Protein AF-A0A7J0AJB4-F1 (afdb_monomer_lite)

Secondary structure (DSSP, 8-state):
----------------S-EEEEEEEEETTS-EEEEEEEESSHHHHHHHHHHHHSSEEEEEEEE--

Radius of gyration: 15.26 Å; chains: 1; bounding box: 48×28×32 Å

pLDDT: mean 77.6, std 16.93, range [40.75, 92.56]

Sequence (65 aa):
MTHIMNFAASTTSRSNRMKEYQVEVITFDGDSQTVYVEARNEEEASDRAADMVGNADYTMVYEVA

Structure (mmCIF, N/CA/C/O backbone):
data_AF-A0A7J0AJB4-F1
#
_entry.id   AF-A0A7J0AJB4-F1
#
loop_
_atom_site.group_PDB
_atom_site.id
_atom_site.type_symbol
_atom_site.label_atom_id
_atom_site.label_alt_id
_atom_site.label_comp_id
_atom_site.label_asym_id
_atom_site.label_entity_id
_atom_site.label_seq_id
_atom_site.pdbx_PDB_ins_code
_atom_site.Cartn_x
_atom_site.Cartn_y
_atom_site.Cartn_z
_atom_site.occupancy
_atom_site.B_iso_or_equiv
_atom_site.auth_seq_id
_atom_site.auth_comp_id
_atom_site.auth_asym_id
_atom_site.auth_atom_id
_atom_site.pdbx_PDB_model_num
ATOM 1 N N . MET A 1 1 ? 37.383 20.488 -2.136 1.00 40.75 1 MET A N 1
ATOM 2 C CA . MET A 1 1 ? 36.839 19.139 -2.392 1.00 40.75 1 MET A CA 1
ATOM 3 C C . MET A 1 1 ? 35.388 19.137 -1.965 1.00 40.75 1 MET A C 1
ATOM 5 O O . MET A 1 1 ? 35.117 19.170 -0.775 1.00 40.75 1 MET A O 1
ATOM 9 N N . THR A 1 2 ? 34.469 19.182 -2.920 1.00 47.59 2 THR A N 1
ATOM 10 C CA . THR A 1 2 ? 33.028 19.065 -2.682 1.00 47.59 2 THR A CA 1
ATOM 11 C C . THR A 1 2 ? 32.574 17.764 -3.331 1.00 47.59 2 THR A C 1
ATOM 13 O O . THR A 1 2 ? 32.627 17.626 -4.550 1.00 47.59 2 THR A O 1
ATOM 16 N N . HIS A 1 3 ? 32.200 16.777 -2.515 1.00 47.19 3 HIS A N 1
ATOM 17 C CA . HIS A 1 3 ? 31.567 15.557 -3.007 1.00 47.19 3 HIS A CA 1
ATOM 18 C C . HIS A 1 3 ? 30.126 15.894 -3.391 1.00 47.19 3 HIS A C 1
ATOM 20 O O . HIS A 1 3 ? 29.280 16.126 -2.531 1.00 47.19 3 HIS A O 1
ATOM 26 N N . ILE A 1 4 ? 29.867 15.955 -4.695 1.00 57.81 4 ILE A N 1
ATOM 27 C CA . ILE A 1 4 ? 28.516 16.010 -5.245 1.00 57.81 4 ILE A CA 1
ATOM 28 C C . ILE A 1 4 ? 27.965 14.586 -5.149 1.00 57.81 4 ILE A C 1
ATOM 30 O O . ILE A 1 4 ? 28.414 13.690 -5.864 1.00 57.81 4 ILE A O 1
ATOM 34 N N . MET A 1 5 ? 27.031 14.363 -4.223 1.00 57.56 5 MET A N 1
ATOM 35 C CA . MET A 1 5 ? 26.228 13.143 -4.191 1.00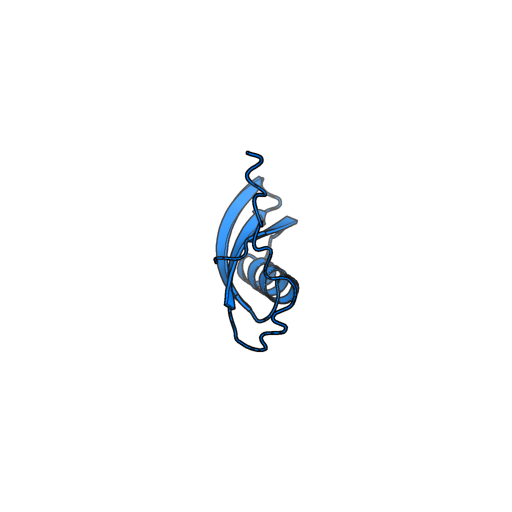 57.56 5 MET A CA 1
ATOM 36 C C . MET A 1 5 ? 25.298 13.166 -5.402 1.00 57.56 5 MET A C 1
ATOM 38 O O . MET A 1 5 ? 24.275 13.845 -5.404 1.00 57.56 5 MET A O 1
ATOM 42 N N . ASN A 1 6 ? 25.673 12.438 -6.450 1.00 46.25 6 ASN A N 1
ATOM 43 C CA . ASN A 1 6 ? 24.767 12.115 -7.539 1.00 46.25 6 ASN A CA 1
ATOM 44 C C . ASN A 1 6 ? 23.783 11.064 -7.009 1.00 46.25 6 ASN A C 1
ATOM 46 O O . ASN A 1 6 ? 24.038 9.865 -7.123 1.00 46.25 6 ASN A O 1
ATOM 50 N N . PHE A 1 7 ? 22.705 11.510 -6.355 1.00 51.25 7 PHE A N 1
ATOM 51 C CA . PHE A 1 7 ? 21.593 10.632 -6.013 1.00 51.25 7 PHE A CA 1
ATOM 52 C C . PHE A 1 7 ? 21.006 10.139 -7.332 1.00 51.25 7 PHE A C 1
ATOM 54 O O . PHE A 1 7 ? 20.358 10.884 -8.068 1.00 51.25 7 PHE A O 1
ATOM 61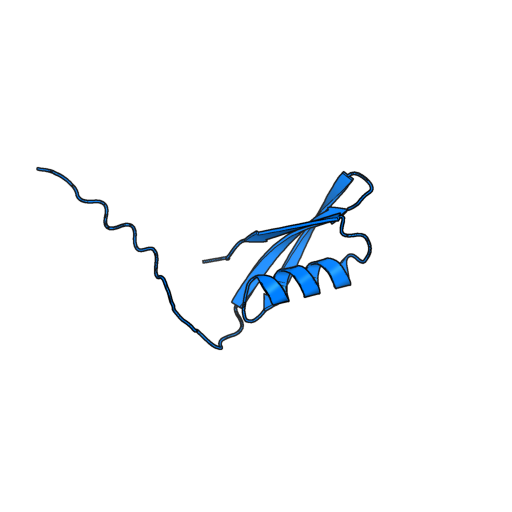 N N . ALA A 1 8 ? 21.326 8.893 -7.663 1.00 52.72 8 ALA A N 1
ATOM 62 C CA . ALA A 1 8 ? 20.731 8.161 -8.756 1.00 52.72 8 ALA A CA 1
ATOM 63 C C . ALA A 1 8 ? 19.253 7.913 -8.426 1.00 52.72 8 ALA A C 1
ATOM 65 O O . ALA A 1 8 ? 18.869 6.814 -8.054 1.00 52.72 8 ALA A O 1
ATOM 66 N N . ALA A 1 9 ? 18.412 8.937 -8.552 1.00 50.16 9 ALA A N 1
ATOM 67 C CA . ALA A 1 9 ? 16.994 8.723 -8.765 1.00 50.16 9 ALA A CA 1
ATOM 68 C C . ALA A 1 9 ? 16.844 8.421 -10.253 1.00 50.16 9 ALA A C 1
ATOM 70 O O . ALA A 1 9 ? 16.719 9.321 -11.086 1.00 50.16 9 ALA A O 1
ATOM 71 N N . SER A 1 10 ? 16.959 7.141 -10.585 1.00 44.09 10 SER A N 1
ATOM 72 C CA . SER A 1 10 ? 16.562 6.540 -11.852 1.00 44.09 10 SER A CA 1
ATOM 73 C C . SER A 1 10 ? 15.097 6.870 -12.143 1.00 44.09 10 SER A C 1
ATOM 75 O O . SER A 1 10 ? 14.198 6.065 -11.930 1.00 44.09 10 SER A O 1
ATOM 77 N N . THR A 1 11 ? 14.841 8.090 -12.607 1.00 50.44 11 THR A N 1
ATOM 78 C CA . THR A 1 11 ? 13.517 8.526 -13.025 1.00 50.44 11 THR A CA 1
ATOM 79 C C . THR A 1 11 ? 13.282 8.050 -14.451 1.00 50.44 11 THR A C 1
ATOM 81 O O . THR A 1 11 ? 14.072 8.289 -15.362 1.00 50.44 11 THR A O 1
ATOM 84 N N . THR A 1 12 ? 12.150 7.379 -14.638 1.00 47.88 12 THR A N 1
ATOM 85 C CA . THR A 1 12 ? 11.618 6.949 -15.935 1.00 47.88 12 THR A CA 1
ATOM 86 C C . THR A 1 12 ? 12.339 5.763 -16.567 1.00 47.88 12 THR A C 1
ATOM 88 O O . THR A 1 12 ? 12.744 5.797 -17.727 1.00 47.88 12 THR A O 1
ATOM 91 N N . SER A 1 13 ? 12.371 4.627 -15.873 1.00 46.59 13 SER A N 1
ATOM 92 C CA . SER A 1 13 ? 12.127 3.402 -16.626 1.00 46.59 13 SER A CA 1
ATOM 93 C C . SER A 1 13 ? 10.621 3.202 -16.656 1.00 46.59 13 SER A C 1
ATOM 95 O O . SER A 1 13 ? 10.034 2.669 -15.719 1.00 46.59 13 SER A O 1
ATOM 97 N N . ARG A 1 14 ? 9.995 3.619 -17.761 1.00 47.25 14 ARG A N 1
ATOM 98 C CA . ARG A 1 14 ? 8.709 3.088 -18.234 1.00 47.25 14 ARG A CA 1
ATOM 99 C C . ARG A 1 14 ? 8.919 1.609 -18.587 1.00 47.25 14 ARG A C 1
ATOM 101 O O . ARG A 1 14 ? 8.804 1.191 -19.735 1.00 47.25 14 ARG A O 1
ATOM 108 N N . SER A 1 15 ? 9.377 0.840 -17.608 1.00 51.78 15 SER A N 1
ATOM 109 C CA . SER A 1 15 ? 9.634 -0.575 -17.711 1.00 51.78 15 SER A CA 1
ATOM 110 C C . SER A 1 15 ? 8.268 -1.212 -17.632 1.00 51.78 15 SER A C 1
ATOM 112 O O . SER A 1 15 ? 7.695 -1.341 -16.563 1.00 51.78 15 SER A O 1
ATOM 114 N N . ASN A 1 16 ? 7.745 -1.623 -18.780 1.00 56.28 16 ASN A N 1
ATOM 115 C CA . ASN A 1 16 ? 6.534 -2.435 -18.899 1.00 56.28 16 ASN A CA 1
ATOM 116 C C . ASN A 1 16 ? 6.733 -3.861 -18.322 1.00 56.28 16 ASN A C 1
ATOM 118 O O . ASN A 1 16 ? 6.108 -4.821 -18.771 1.00 56.28 16 ASN A O 1
ATOM 122 N N . ARG A 1 17 ? 7.690 -4.015 -17.401 1.00 70.69 17 ARG A N 1
ATOM 123 C CA . ARG A 1 17 ? 8.062 -5.242 -16.711 1.00 70.69 17 ARG A CA 1
ATOM 124 C C . ARG A 1 17 ? 7.331 -5.227 -15.379 1.00 70.69 17 ARG A C 1
ATOM 126 O O . ARG A 1 17 ? 7.307 -4.192 -14.720 1.00 70.69 17 ARG A O 1
ATOM 133 N N . MET A 1 18 ? 6.725 -6.356 -15.029 1.00 78.50 18 MET A N 1
ATOM 134 C CA . MET A 1 18 ? 6.141 -6.529 -13.705 1.00 78.50 18 MET A CA 1
ATOM 135 C C . MET A 1 18 ? 7.255 -6.347 -12.673 1.00 78.50 18 MET A C 1
ATOM 137 O O . MET A 1 18 ? 8.353 -6.881 -12.845 1.00 78.50 18 MET A O 1
ATOM 141 N N . LYS A 1 19 ? 6.980 -5.522 -11.673 1.00 83.38 19 LYS A N 1
ATOM 142 C CA . LYS A 1 19 ? 7.819 -5.311 -10.504 1.00 83.38 19 LYS A CA 1
ATOM 143 C C . LYS A 1 19 ? 7.043 -5.807 -9.294 1.00 83.38 19 LYS A C 1
ATOM 145 O O . LYS A 1 19 ? 5.816 -5.707 -9.266 1.00 83.38 19 LYS A O 1
ATOM 150 N N . GLU A 1 20 ? 7.761 -6.331 -8.316 1.00 85.81 20 GLU A N 1
ATOM 151 C CA . GLU A 1 20 ? 7.182 -6.624 -7.014 1.00 85.81 20 GLU A CA 1
ATOM 152 C C . GLU A 1 20 ? 7.147 -5.330 -6.200 1.00 85.81 20 GLU A C 1
ATOM 154 O O . GLU A 1 20 ? 8.153 -4.635 -6.055 1.00 85.81 20 GLU A O 1
ATOM 159 N N . TYR A 1 21 ? 5.965 -4.992 -5.710 1.00 89.12 21 TYR A N 1
ATOM 160 C CA . TYR A 1 21 ? 5.730 -3.867 -4.827 1.00 89.12 21 TYR A CA 1
ATOM 161 C C . TYR A 1 21 ? 5.314 -4.409 -3.469 1.00 89.12 21 TYR A C 1
ATOM 163 O O . TYR A 1 21 ? 4.479 -5.312 -3.371 1.00 89.12 21 TYR A O 1
ATOM 171 N N . GLN A 1 22 ? 5.884 -3.836 -2.418 1.00 91.75 22 GLN A N 1
ATOM 172 C CA . GLN A 1 22 ? 5.422 -4.077 -1.063 1.00 91.75 22 GLN A CA 1
ATOM 173 C C . GLN A 1 22 ? 4.361 -3.028 -0.753 1.00 91.75 22 GLN A C 1
ATOM 175 O O . GLN A 1 22 ? 4.633 -1.834 -0.829 1.00 91.75 22 GLN A O 1
ATOM 180 N N . VAL A 1 23 ? 3.153 -3.458 -0.416 1.00 91.88 23 VAL A N 1
ATOM 181 C CA . VAL A 1 23 ? 2.050 -2.565 -0.074 1.00 91.88 23 VAL A CA 1
ATOM 182 C C . VAL A 1 23 ? 1.614 -2.843 1.347 1.00 91.88 23 VAL A C 1
ATOM 184 O O . VAL A 1 23 ? 1.206 -3.951 1.683 1.00 91.88 23 VAL A O 1
ATOM 187 N N . GLU A 1 24 ? 1.702 -1.829 2.192 1.00 92.56 24 GLU A N 1
ATOM 188 C CA . GLU A 1 24 ? 1.121 -1.872 3.522 1.00 92.56 24 GLU A CA 1
ATOM 189 C C . GLU A 1 24 ? -0.319 -1.375 3.453 1.00 92.56 24 GLU A C 1
ATOM 191 O O . GLU A 1 24 ? -0.587 -0.248 3.037 1.00 92.56 24 GLU A O 1
ATOM 196 N N . VAL A 1 25 ? -1.249 -2.239 3.832 1.00 91.94 25 VAL A N 1
ATOM 197 C CA . VAL A 1 25 ? -2.677 -1.957 3.844 1.00 91.94 25 VAL A CA 1
ATOM 198 C C . VAL A 1 25 ? -3.118 -1.786 5.285 1.00 91.94 25 VAL A C 1
ATOM 200 O O . VAL A 1 25 ? -3.043 -2.721 6.077 1.00 91.94 25 VAL A O 1
ATOM 203 N N . ILE A 1 26 ? -3.590 -0.596 5.620 1.00 91.88 26 ILE A N 1
ATOM 204 C CA . ILE A 1 26 ? -4.176 -0.277 6.917 1.00 91.88 26 ILE A CA 1
ATOM 205 C C . ILE A 1 26 ? -5.685 -0.419 6.774 1.00 91.88 26 ILE A C 1
ATOM 207 O O . ILE A 1 26 ? -6.287 0.169 5.877 1.00 91.88 26 ILE A O 1
ATOM 211 N N . THR A 1 27 ? -6.288 -1.229 7.632 1.00 91.44 27 THR A N 1
ATOM 212 C CA . THR A 1 27 ? -7.732 -1.467 7.661 1.00 91.44 27 THR A CA 1
ATOM 213 C C . THR A 1 27 ? -8.458 -0.435 8.519 1.00 91.44 27 THR A C 1
ATOM 215 O O . THR A 1 27 ? -7.848 0.233 9.354 1.00 91.44 27 THR A O 1
ATOM 218 N N . PHE A 1 28 ? -9.779 -0.334 8.359 1.00 88.81 28 PHE A N 1
ATOM 219 C CA . PHE A 1 28 ? -10.620 0.539 9.192 1.00 88.81 28 PHE A CA 1
ATOM 220 C C . PHE A 1 28 ? -10.567 0.208 10.691 1.00 88.81 28 PHE A C 1
ATOM 222 O O . PHE A 1 28 ? -10.819 1.080 11.522 1.00 88.81 28 PHE A O 1
ATOM 229 N N . ASP A 1 29 ? -10.221 -1.030 11.042 1.00 88.62 29 ASP A N 1
ATOM 230 C CA . ASP A 1 29 ? -10.043 -1.474 12.425 1.00 88.62 29 ASP A CA 1
ATOM 231 C C . ASP A 1 29 ? -8.715 -0.987 13.042 1.00 88.62 29 ASP A C 1
ATOM 233 O O . ASP A 1 29 ? -8.510 -1.095 14.251 1.00 88.62 29 ASP A O 1
ATOM 237 N N . GLY A 1 30 ? -7.826 -0.397 12.232 1.00 85.75 30 GLY A N 1
ATOM 238 C CA . GLY A 1 30 ? -6.501 0.070 12.641 1.00 85.75 30 GLY A CA 1
ATOM 239 C C . GLY A 1 30 ? -5.407 -0.998 12.557 1.00 85.75 30 GLY A C 1
ATOM 240 O O . GLY A 1 30 ? -4.262 -0.719 12.911 1.00 85.75 30 GLY A O 1
ATOM 241 N N . ASP A 1 31 ? -5.732 -2.198 12.074 1.00 88.88 31 ASP A N 1
ATOM 242 C CA . ASP A 1 31 ? -4.758 -3.249 11.781 1.00 88.88 31 ASP A CA 1
ATOM 243 C C . ASP A 1 31 ? -4.041 -2.967 10.459 1.00 88.88 31 ASP A C 1
ATOM 245 O O . ASP A 1 31 ? -4.686 -2.656 9.451 1.00 88.88 31 ASP A O 1
ATOM 249 N N . SER A 1 32 ? -2.714 -3.118 10.450 1.00 87.50 32 SER A N 1
ATOM 250 C CA . SER A 1 32 ? -1.897 -3.044 9.239 1.00 87.50 32 SER A CA 1
ATOM 251 C C . SER A 1 32 ? -1.483 -4.435 8.760 1.00 87.50 32 SER A C 1
ATOM 253 O O . SER A 1 32 ? -1.089 -5.304 9.538 1.00 87.50 32 SER A O 1
ATOM 255 N N . GLN A 1 33 ? -1.563 -4.650 7.449 1.00 87.25 33 GLN A N 1
ATOM 256 C CA . GLN A 1 33 ? -1.123 -5.868 6.785 1.00 87.25 33 GLN A CA 1
ATOM 257 C C . GLN A 1 33 ? -0.161 -5.535 5.652 1.00 87.25 33 GLN A C 1
ATOM 259 O O . GLN A 1 33 ? -0.486 -4.776 4.742 1.00 87.25 33 GLN A O 1
ATOM 264 N N . THR A 1 34 ? 1.022 -6.140 5.682 1.00 90.00 34 THR A N 1
ATOM 265 C CA . THR A 1 34 ? 1.994 -6.033 4.594 1.00 90.00 34 THR A CA 1
ATOM 266 C C . THR A 1 34 ? 1.701 -7.091 3.537 1.00 90.00 34 THR A C 1
ATOM 268 O O . THR A 1 34 ? 1.732 -8.289 3.822 1.00 90.00 34 THR A O 1
ATOM 271 N N . VAL A 1 35 ? 1.448 -6.655 2.308 1.00 89.94 35 VAL A N 1
ATOM 272 C CA . VAL A 1 35 ? 1.108 -7.514 1.177 1.00 89.94 35 VAL A CA 1
ATOM 273 C C . VAL A 1 35 ? 2.070 -7.260 0.025 1.00 89.94 35 VAL A C 1
ATOM 275 O O . VAL A 1 35 ? 2.401 -6.120 -0.284 1.00 89.94 35 VAL A O 1
ATOM 278 N N . TYR A 1 36 ? 2.528 -8.325 -0.624 1.00 89.31 36 TYR A N 1
ATOM 279 C CA . TYR A 1 36 ? 3.410 -8.235 -1.784 1.00 89.31 36 TYR A CA 1
ATOM 280 C C . TYR A 1 36 ? 2.590 -8.446 -3.050 1.00 89.31 36 TYR A C 1
ATOM 282 O O . TYR A 1 36 ? 1.855 -9.428 -3.167 1.00 89.31 36 TYR A O 1
ATOM 290 N N . VAL A 1 37 ? 2.701 -7.512 -3.987 1.00 89.25 37 VAL A N 1
ATOM 291 C CA . VAL A 1 37 ? 1.936 -7.510 -5.234 1.00 89.25 37 VAL A CA 1
ATOM 292 C C . VAL A 1 37 ? 2.852 -7.288 -6.415 1.00 89.25 37 VAL A C 1
ATOM 294 O O . VAL A 1 37 ? 3.622 -6.334 -6.470 1.00 89.25 37 VAL A O 1
ATOM 297 N N . GLU A 1 38 ? 2.722 -8.148 -7.413 1.00 88.06 38 GLU A N 1
ATOM 298 C CA . GLU A 1 38 ? 3.340 -7.911 -8.707 1.00 88.06 38 GLU A CA 1
ATOM 299 C C . GLU A 1 38 ? 2.435 -6.999 -9.536 1.00 88.06 38 GLU A C 1
ATOM 301 O O . GLU A 1 38 ? 1.295 -7.353 -9.865 1.00 88.06 38 GLU A O 1
ATOM 306 N N . ALA A 1 39 ? 2.947 -5.820 -9.874 1.00 87.81 39 ALA A N 1
ATOM 307 C CA . ALA A 1 39 ? 2.240 -4.811 -10.648 1.00 87.81 39 ALA A CA 1
ATOM 308 C C . ALA A 1 39 ? 3.185 -4.116 -11.632 1.00 87.81 39 ALA A C 1
ATOM 310 O O . ALA A 1 39 ? 4.406 -4.277 -11.596 1.00 87.81 39 ALA A O 1
ATOM 311 N N . ARG A 1 40 ? 2.623 -3.348 -12.566 1.00 84.38 40 ARG A N 1
ATOM 312 C CA . ARG A 1 40 ? 3.423 -2.535 -13.502 1.00 84.38 40 ARG A CA 1
ATOM 313 C C . ARG A 1 40 ? 3.722 -1.137 -12.971 1.00 84.38 40 ARG A C 1
ATOM 315 O O . ARG A 1 40 ? 4.617 -0.471 -13.486 1.00 84.38 40 ARG A O 1
ATOM 322 N N . ASN A 1 41 ? 2.930 -0.682 -12.010 1.00 85.88 41 ASN A N 1
ATOM 323 C CA . ASN A 1 41 ? 3.010 0.629 -11.391 1.00 85.88 41 ASN A CA 1
ATOM 324 C C . ASN A 1 41 ? 2.460 0.556 -9.957 1.00 85.88 41 ASN A C 1
ATOM 326 O O . ASN A 1 41 ? 1.856 -0.441 -9.560 1.00 85.88 41 ASN A O 1
ATOM 330 N N . GLU A 1 42 ? 2.682 1.624 -9.196 1.00 86.12 42 GLU A N 1
ATOM 331 C CA . GLU A 1 42 ? 2.253 1.729 -7.799 1.00 86.12 42 GLU A CA 1
ATOM 332 C C . GLU A 1 42 ? 0.721 1.743 -7.657 1.00 86.12 42 GLU A C 1
ATOM 334 O O . GLU A 1 42 ? 0.192 1.219 -6.687 1.00 86.12 42 GLU A O 1
ATOM 339 N N . GLU A 1 43 ? 0.001 2.285 -8.642 1.00 87.88 43 GLU A N 1
ATOM 340 C CA . GLU A 1 43 ? -1.466 2.370 -8.624 1.00 87.88 43 GLU A CA 1
ATOM 341 C C . GLU A 1 43 ? -2.133 0.987 -8.761 1.00 87.88 43 GLU A C 1
ATOM 343 O O . GLU A 1 43 ? -3.000 0.635 -7.967 1.00 87.88 43 GLU A O 1
ATOM 348 N N . GLU A 1 44 ? -1.683 0.143 -9.700 1.00 88.88 44 GLU A N 1
ATOM 349 C CA . GLU A 1 44 ? -2.135 -1.256 -9.785 1.00 88.88 44 GLU A CA 1
ATOM 350 C C . GLU A 1 44 ? -1.729 -2.050 -8.544 1.00 88.88 44 GLU A C 1
ATOM 352 O O . GLU A 1 44 ? -2.463 -2.941 -8.121 1.00 88.88 44 GLU A O 1
ATOM 357 N N . ALA A 1 45 ? -0.553 -1.763 -7.975 1.00 90.25 45 ALA A N 1
ATOM 358 C CA . ALA A 1 45 ? -0.116 -2.405 -6.745 1.00 90.25 45 ALA A CA 1
ATOM 359 C C 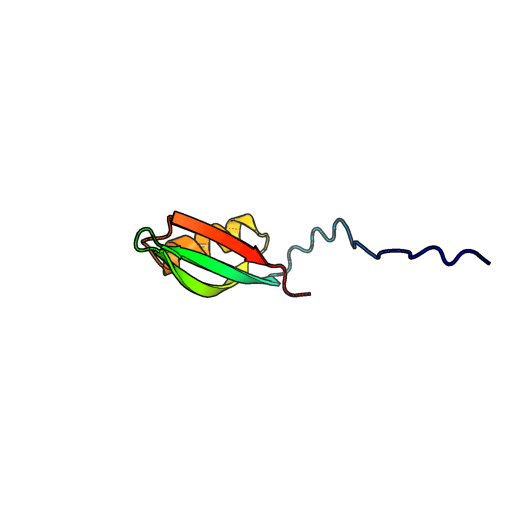. ALA A 1 45 ? -1.077 -2.074 -5.596 1.00 90.25 45 ALA A C 1
ATOM 361 O O . ALA A 1 45 ? -1.544 -2.985 -4.913 1.00 90.25 45 ALA A O 1
ATOM 362 N N . SER A 1 46 ? -1.414 -0.794 -5.405 1.00 89.00 46 SER A N 1
ATOM 363 C CA . SER A 1 46 ? -2.330 -0.386 -4.340 1.00 89.00 46 SER A CA 1
ATOM 364 C C . SER A 1 46 ? -3.723 -0.974 -4.527 1.00 89.00 46 SER A C 1
ATOM 366 O O . SER A 1 46 ? -4.289 -1.477 -3.564 1.00 89.00 46 SER A O 1
ATOM 368 N N . ASP A 1 47 ? -4.250 -0.961 -5.754 1.00 90.38 47 ASP A N 1
ATOM 369 C CA . ASP A 1 47 ? -5.584 -1.486 -6.061 1.00 90.38 47 ASP A CA 1
ATOM 370 C C . ASP A 1 47 ? -5.666 -2.997 -5.790 1.00 90.38 47 ASP A C 1
ATOM 372 O O . ASP A 1 47 ? -6.538 -3.458 -5.056 1.00 90.38 47 ASP A O 1
ATOM 376 N N . ARG A 1 48 ? -4.670 -3.768 -6.254 1.00 90.69 48 ARG A N 1
ATOM 377 C CA . ARG A 1 48 ? -4.574 -5.209 -5.962 1.00 90.69 48 ARG A CA 1
ATOM 378 C C . ARG A 1 48 ? -4.431 -5.500 -4.474 1.00 90.69 48 ARG A C 1
ATOM 380 O O . ARG A 1 48 ? -5.024 -6.454 -3.978 1.00 90.69 48 ARG A O 1
ATOM 387 N N . ALA A 1 49 ? -3.615 -4.723 -3.768 1.00 90.31 49 ALA A N 1
ATOM 388 C CA . ALA A 1 49 ? -3.413 -4.909 -2.338 1.00 90.31 49 ALA A CA 1
ATOM 389 C C . ALA A 1 49 ? -4.687 -4.592 -1.544 1.00 90.31 49 ALA A C 1
ATOM 391 O O . ALA A 1 49 ? -5.048 -5.348 -0.642 1.00 90.31 49 ALA A O 1
ATOM 392 N N . ALA A 1 50 ? -5.394 -3.522 -1.914 1.00 88.38 50 ALA A N 1
ATOM 393 C CA . ALA A 1 50 ? -6.674 -3.162 -1.324 1.00 88.38 50 ALA A CA 1
ATOM 394 C C . ALA A 1 50 ? -7.733 -4.245 -1.569 1.00 88.38 50 ALA A C 1
ATOM 396 O O . ALA A 1 50 ? -8.411 -4.648 -0.625 1.00 88.38 50 ALA A O 1
ATOM 397 N N . ASP A 1 51 ? -7.830 -4.760 -2.798 1.00 90.00 51 ASP A N 1
ATOM 398 C CA . ASP A 1 51 ? -8.780 -5.814 -3.175 1.00 90.00 51 ASP A CA 1
ATOM 399 C C . ASP A 1 51 ? -8.517 -7.125 -2.415 1.00 90.00 51 ASP A C 1
ATOM 401 O O . ASP A 1 51 ? -9.445 -7.751 -1.904 1.00 90.00 51 ASP A O 1
ATOM 405 N N . MET A 1 52 ? -7.245 -7.500 -2.231 1.00 87.12 52 MET A N 1
ATOM 406 C CA . MET A 1 52 ? -6.875 -8.695 -1.462 1.00 87.12 52 MET A CA 1
ATOM 407 C C . MET A 1 52 ? -7.249 -8.612 0.020 1.00 87.12 52 MET A C 1
ATOM 409 O O . MET A 1 52 ? -7.564 -9.636 0.628 1.00 87.12 52 MET A O 1
ATOM 413 N N . VAL A 1 53 ? -7.189 -7.420 0.617 1.00 86.94 53 VAL A N 1
ATOM 414 C CA . VAL A 1 53 ? -7.529 -7.213 2.034 1.00 86.94 53 VAL A CA 1
ATOM 415 C C . VAL A 1 53 ? -9.026 -6.935 2.219 1.00 86.94 53 VAL A C 1
ATOM 417 O O . VAL A 1 53 ? -9.592 -7.263 3.262 1.00 86.94 53 VAL A O 1
ATOM 420 N N . GLY A 1 54 ? -9.695 -6.346 1.224 1.00 82.44 54 GLY A N 1
ATOM 421 C CA . GLY A 1 54 ? -11.140 -6.093 1.175 1.00 82.44 54 GLY A CA 1
ATOM 422 C C . GLY A 1 54 ? -11.663 -4.994 2.114 1.00 82.44 54 GLY A C 1
ATOM 423 O O . GLY A 1 54 ? -12.671 -4.369 1.807 1.00 82.44 54 GLY A O 1
ATOM 424 N N . ASN A 1 55 ? -10.983 -4.726 3.235 1.00 85.88 55 ASN A N 1
ATOM 425 C CA . ASN A 1 55 ? -11.317 -3.680 4.218 1.00 85.88 55 ASN A CA 1
ATOM 426 C C . ASN A 1 55 ? -10.207 -2.623 4.355 1.00 85.88 55 ASN A C 1
ATOM 428 O O . ASN A 1 55 ? -9.961 -2.108 5.444 1.00 85.88 55 ASN A O 1
ATOM 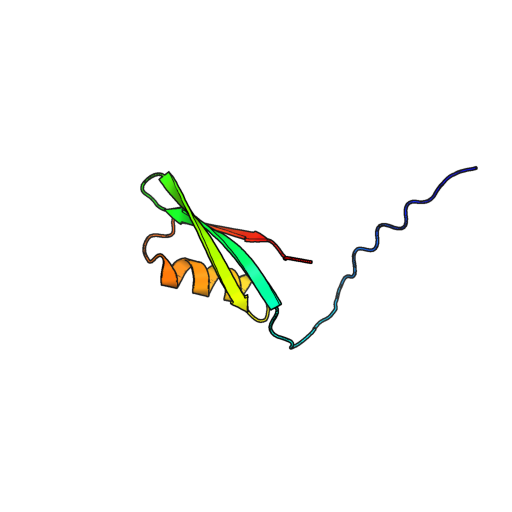432 N N . ALA A 1 56 ? -9.501 -2.333 3.264 1.00 86.62 56 ALA A N 1
ATOM 433 C CA . ALA A 1 56 ? -8.463 -1.309 3.230 1.00 86.62 56 ALA A CA 1
ATOM 434 C C . ALA A 1 56 ? -9.055 0.102 3.427 1.00 86.62 56 ALA A C 1
ATOM 436 O O . ALA A 1 56 ? -9.947 0.499 2.682 1.00 86.62 56 ALA A O 1
ATOM 437 N N . ASP A 1 57 ? -8.536 0.858 4.396 1.00 88.88 57 ASP A N 1
ATOM 438 C CA . ASP A 1 57 ? -8.772 2.301 4.566 1.00 88.88 57 ASP A CA 1
ATOM 439 C C . ASP A 1 57 ? -7.658 3.109 3.883 1.00 88.8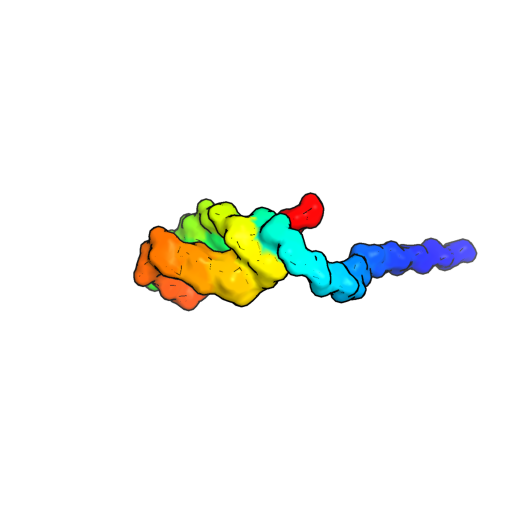8 57 ASP A C 1
ATOM 441 O O . ASP A 1 57 ? -7.920 4.009 3.084 1.00 88.88 57 ASP A O 1
ATOM 445 N N . TYR A 1 58 ? -6.399 2.727 4.124 1.00 86.94 58 TYR A N 1
ATOM 446 C CA . TYR A 1 58 ? -5.229 3.366 3.526 1.00 86.94 58 TYR A CA 1
ATOM 447 C C . TYR A 1 58 ? -4.249 2.331 2.980 1.00 86.94 58 TYR A C 1
ATOM 449 O O . TYR A 1 58 ? -4.014 1.293 3.596 1.00 86.94 58 TYR A O 1
ATOM 457 N N . THR A 1 59 ? -3.636 2.625 1.836 1.00 89.12 59 THR A N 1
ATOM 458 C CA . THR A 1 59 ? -2.609 1.775 1.224 1.00 89.12 59 THR A CA 1
ATOM 459 C C . THR A 1 59 ? -1.336 2.570 0.997 1.00 89.12 59 THR A C 1
ATOM 461 O O . THR A 1 59 ? -1.373 3.628 0.366 1.00 89.12 59 THR A O 1
ATOM 464 N N . MET A 1 60 ? -0.205 2.046 1.457 1.00 90.12 60 MET A N 1
ATOM 465 C CA . MET A 1 60 ? 1.105 2.659 1.283 1.00 90.12 60 MET A CA 1
ATOM 466 C C . MET A 1 60 ? 1.998 1.740 0.456 1.00 90.12 60 MET A C 1
ATOM 468 O O . MET A 1 60 ? 2.300 0.623 0.868 1.00 90.12 60 MET A O 1
ATOM 472 N N . VAL A 1 61 ? 2.384 2.1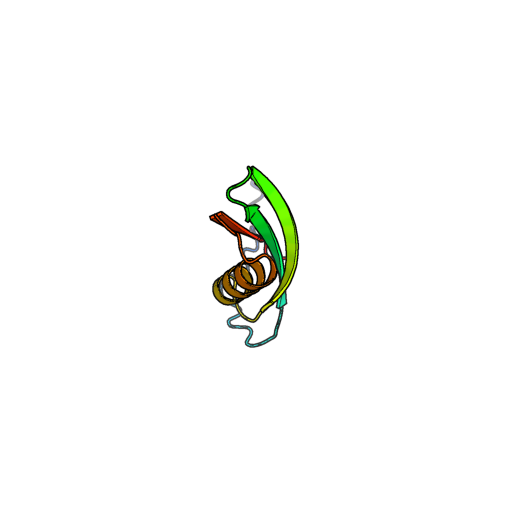97 -0.735 1.00 89.38 61 VAL A N 1
ATOM 473 C CA . VAL A 1 61 ? 3.175 1.414 -1.691 1.00 89.38 61 VAL A CA 1
ATOM 474 C C . VAL A 1 61 ? 4.653 1.750 -1.541 1.00 89.38 61 VAL A C 1
ATOM 476 O O . VAL A 1 61 ? 5.039 2.917 -1.516 1.00 89.38 61 VAL A O 1
ATOM 479 N N . TYR A 1 62 ? 5.479 0.714 -1.488 1.00 85.25 62 TYR A N 1
ATOM 480 C CA . TYR A 1 62 ? 6.928 0.795 -1.450 1.00 85.25 62 TYR A CA 1
ATOM 481 C C . TYR A 1 62 ? 7.497 0.097 -2.688 1.00 85.25 62 TYR A C 1
ATOM 483 O O . TYR A 1 62 ? 7.235 -1.084 -2.939 1.00 85.25 62 TYR A O 1
ATOM 491 N N . GLU A 1 63 ? 8.286 0.832 -3.475 1.00 78.06 63 GLU A N 1
ATOM 492 C CA . GLU A 1 63 ? 9.112 0.236 -4.525 1.00 78.06 63 GLU A CA 1
ATOM 493 C C . GLU A 1 63 ? 10.226 -0.582 -3.864 1.00 78.06 63 GLU A C 1
ATOM 495 O O . GLU A 1 63 ? 11.077 -0.039 -3.156 1.00 78.06 63 GLU A O 1
ATOM 500 N N . VAL A 1 64 ? 10.220 -1.894 -4.104 1.00 70.56 64 VAL A N 1
ATOM 501 C CA . VAL A 1 64 ? 11.334 -2.762 -3.726 1.00 70.56 64 VAL A CA 1
ATOM 502 C C . VAL A 1 64 ? 12.372 -2.663 -4.848 1.00 70.56 64 VAL A C 1
ATOM 504 O O . VAL A 1 64 ? 12.115 -3.081 -5.978 1.00 70.56 64 VAL A O 1
ATOM 507 N N . ALA A 1 65 ? 13.498 -2.007 -4.551 1.00 58.88 65 ALA A N 1
ATOM 508 C CA . ALA A 1 65 ? 14.588 -1.735 -5.494 1.00 58.88 65 ALA A CA 1
ATOM 509 C C . ALA A 1 65 ? 15.520 -2.937 -5.708 1.00 58.88 65 ALA A C 1
ATOM 511 O O . ALA A 1 65 ? 15.801 -3.655 -4.720 1.00 58.88 65 ALA A O 1
#

Foldseek 3Di:
DDDDPPPPPVPDPLPQAWAKKWKWFQFPVRDIDIDIDTDSDQVVVQVVVCVVVVRGPDMDIDGDD